Protein AF-A0A270B7F3-F1 (afdb_monomer)

Secondary structure (DSSP, 8-state):
---S--HHHHHHHHHHHHHHHHT-------GGGHHHHHHH-PPPP-

Foldseek 3Di:
DDPDDPPVLVVLVVVLVVCVVVVHADADPDCSCVCCVVPVVHHHDD

Solvent-accessible surface area (backbone atoms only — not comparable to full-atom values): 2960 Å² total; per-residue (Å²): 141,83,90,72,82,56,69,66,61,55,48,52,51,53,53,50,50,53,22,51,78,67,73,45,53,56,78,77,88,60,71,85,51,48,61,41,40,78,73,68,67,38,51,71,52,129

Sequence (46 aa):
MTGCIPIGKAIDTLIATRCIVSGYRPLYSNRDFDPFVVHLGLEAAT

pLDDT: mean 91.1, std 9.71, range [50.28, 97.88]

Organism: NCBI:txid146476

Structure (mmCIF, N/CA/C/O backbone):
data_AF-A0A270B7F3-F1
#
_entry.id   AF-A0A270B7F3-F1
#
loop_
_atom_site.group_PDB
_atom_site.id
_atom_site.type_symbol
_atom_site.label_atom_id
_atom_site.label_alt_id
_atom_site.label_comp_id
_atom_site.label_asym_id
_atom_site.label_entity_id
_atom_site.label_seq_id
_atom_site.pdbx_PDB_ins_code
_atom_site.Cartn_x
_atom_site.Cartn_y
_atom_site.Cartn_z
_atom_site.occupancy
_atom_site.B_iso_or_equiv
_atom_site.auth_seq_id
_atom_site.auth_comp_id
_atom_site.auth_asym_id
_atom_site.auth_atom_id
_atom_site.pdbx_PDB_model_num
ATOM 1 N N . MET A 1 1 ? 18.908 -8.699 -18.763 1.00 50.28 1 MET A N 1
ATOM 2 C CA . MET A 1 1 ? 19.275 -9.018 -17.368 1.00 50.28 1 MET A CA 1
ATOM 3 C C . MET A 1 1 ? 18.175 -8.489 -16.458 1.00 50.28 1 MET A C 1
ATOM 5 O O . MET A 1 1 ? 18.261 -7.343 -16.047 1.00 50.28 1 MET A O 1
ATOM 9 N N . THR A 1 2 ? 17.119 -9.257 -16.188 1.00 56.25 2 THR A N 1
ATOM 10 C CA . THR A 1 2 ? 16.046 -8.784 -15.291 1.00 56.25 2 THR A CA 1
ATOM 11 C C . THR A 1 2 ? 15.538 -9.952 -14.457 1.00 56.25 2 THR A C 1
ATOM 13 O O . THR A 1 2 ? 14.505 -10.535 -14.749 1.00 56.25 2 THR A O 1
ATOM 16 N N . GLY A 1 3 ? 16.339 -10.358 -13.471 1.00 74.06 3 GLY A N 1
ATOM 17 C CA . GLY A 1 3 ? 15.978 -11.398 -12.499 1.00 74.06 3 GLY A CA 1
ATOM 18 C C . GLY A 1 3 ? 15.731 -10.861 -11.087 1.00 74.06 3 GLY A C 1
ATOM 19 O O . GLY A 1 3 ? 15.395 -11.637 -10.204 1.00 74.06 3 GLY A O 1
ATOM 20 N N . CYS A 1 4 ? 15.908 -9.555 -10.856 1.00 74.88 4 CYS A N 1
ATOM 21 C CA . CYS A 1 4 ? 15.781 -8.940 -9.537 1.00 74.88 4 CYS A CA 1
ATOM 22 C C . CYS A 1 4 ? 14.776 -7.785 -9.578 1.00 74.88 4 CYS A C 1
ATOM 24 O O . CYS A 1 4 ? 14.778 -6.982 -10.514 1.00 74.88 4 CYS A O 1
ATOM 26 N N . ILE A 1 5 ? 13.915 -7.719 -8.566 1.00 81.94 5 ILE A N 1
ATOM 27 C CA . ILE A 1 5 ? 12.949 -6.637 -8.383 1.00 81.94 5 ILE A CA 1
ATOM 28 C C . ILE A 1 5 ? 13.705 -5.392 -7.880 1.00 81.94 5 ILE A C 1
ATOM 30 O O . ILE A 1 5 ? 14.505 -5.512 -6.951 1.00 81.94 5 ILE A O 1
ATOM 34 N N . PRO A 1 6 ? 13.473 -4.193 -8.449 1.00 89.50 6 PRO A N 1
ATOM 35 C CA . PRO A 1 6 ? 14.046 -2.958 -7.919 1.00 89.50 6 PRO A CA 1
ATOM 36 C C . PRO A 1 6 ? 13.627 -2.719 -6.463 1.00 89.50 6 PRO A C 1
ATOM 38 O O . PRO A 1 6 ? 12.462 -2.909 -6.121 1.00 89.50 6 PRO A O 1
ATOM 41 N N . ILE A 1 7 ? 14.538 -2.217 -5.624 1.00 91.12 7 ILE A N 1
ATOM 42 C CA . ILE A 1 7 ? 14.270 -1.948 -4.197 1.00 91.12 7 ILE A CA 1
ATOM 43 C C . ILE A 1 7 ? 13.017 -1.076 -3.981 1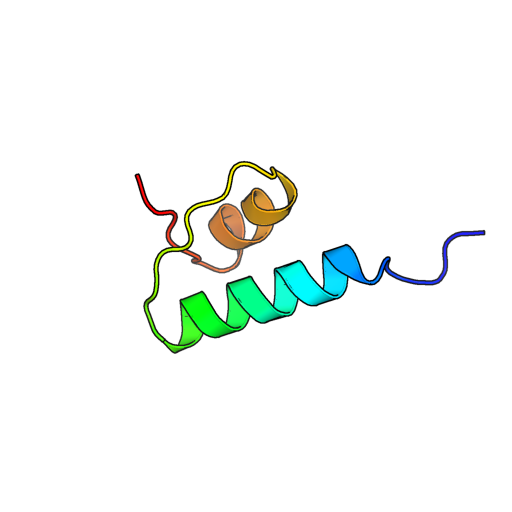.00 91.12 7 ILE A C 1
ATOM 45 O O . ILE A 1 7 ? 12.249 -1.334 -3.062 1.00 91.12 7 ILE A O 1
ATOM 49 N N . GLY A 1 8 ? 12.750 -0.110 -4.869 1.00 90.38 8 GLY A N 1
ATOM 50 C CA . GLY A 1 8 ? 11.554 0.740 -4.803 1.00 90.38 8 GLY A CA 1
ATOM 51 C C . GLY A 1 8 ? 10.246 -0.050 -4.891 1.00 90.38 8 GLY A C 1
ATOM 52 O O . GLY A 1 8 ? 9.354 0.155 -4.081 1.00 90.38 8 GLY A O 1
ATOM 53 N N . LYS A 1 9 ? 10.180 -1.056 -5.772 1.00 88.62 9 LYS A N 1
ATOM 54 C CA . LYS A 1 9 ? 9.000 -1.925 -5.914 1.00 88.62 9 LYS A CA 1
ATOM 55 C C . LYS A 1 9 ? 8.770 -2.790 -4.666 1.00 88.62 9 LYS A C 1
ATOM 57 O O . LYS A 1 9 ? 7.629 -3.083 -4.306 1.00 88.62 9 LYS A O 1
ATOM 62 N N . ALA A 1 10 ? 9.849 -3.198 -3.992 1.00 92.25 10 ALA A N 1
ATOM 63 C CA . ALA A 1 10 ? 9.751 -3.909 -2.718 1.00 92.25 10 ALA A CA 1
ATOM 64 C C . ALA A 1 10 ? 9.217 -2.991 -1.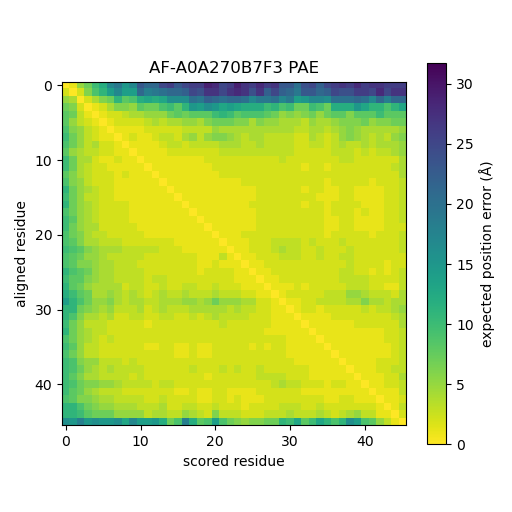603 1.00 92.25 10 ALA A C 1
ATOM 66 O O . ALA A 1 10 ? 8.387 -3.419 -0.800 1.00 92.25 10 ALA A O 1
ATOM 67 N N . ILE A 1 11 ? 9.642 -1.723 -1.589 1.00 94.00 11 ILE A N 1
ATOM 68 C CA . ILE A 1 11 ? 9.142 -0.709 -0.653 1.00 94.00 11 ILE A CA 1
ATOM 69 C C . ILE A 1 11 ? 7.648 -0.437 -0.887 1.00 94.00 11 ILE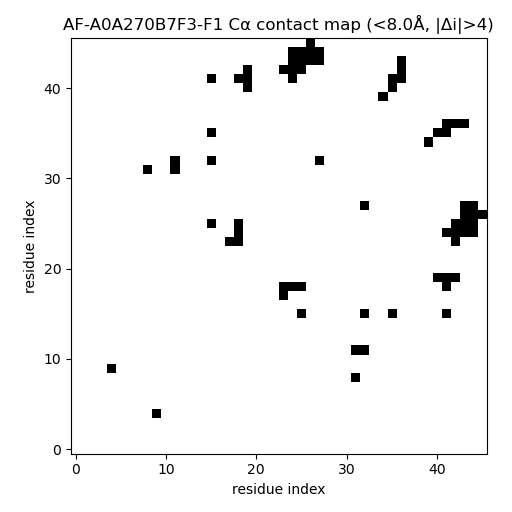 A C 1
ATOM 71 O O . ILE A 1 11 ? 6.888 -0.462 0.081 1.00 94.00 11 ILE A O 1
ATOM 75 N N . ASP A 1 12 ? 7.207 -0.269 -2.138 1.00 94.38 12 ASP A N 1
ATOM 76 C CA . ASP A 1 12 ? 5.788 -0.057 -2.478 1.00 94.38 12 ASP A CA 1
ATOM 77 C C . ASP A 1 12 ? 4.903 -1.192 -1.936 1.00 94.38 12 ASP A C 1
ATOM 79 O O . ASP A 1 12 ? 3.871 -0.951 -1.309 1.00 94.38 12 ASP A O 1
ATOM 83 N N . THR A 1 13 ? 5.366 -2.439 -2.079 1.00 94.00 13 THR A N 1
ATOM 84 C CA . THR A 1 13 ? 4.676 -3.627 -1.550 1.00 94.00 13 THR A CA 1
ATOM 85 C C . THR A 1 13 ? 4.550 -3.584 -0.026 1.00 94.00 13 THR A C 1
ATOM 87 O O . THR A 1 13 ? 3.498 -3.917 0.528 1.00 94.00 13 THR A O 1
ATOM 90 N N . LEU A 1 14 ? 5.607 -3.158 0.671 1.00 95.94 14 LEU A N 1
ATOM 91 C CA . LEU A 1 14 ? 5.630 -3.088 2.132 1.00 95.94 14 LEU A CA 1
ATOM 92 C C . LEU A 1 14 ? 4.700 -1.981 2.654 1.00 95.94 14 LEU A C 1
ATOM 94 O O . LEU A 1 14 ? 3.957 -2.207 3.613 1.00 95.94 14 LEU A O 1
ATOM 98 N N . ILE A 1 15 ? 4.676 -0.824 1.984 1.00 95.44 15 ILE A N 1
ATOM 99 C CA . ILE A 1 15 ? 3.755 0.281 2.291 1.00 95.44 15 ILE A CA 1
ATOM 100 C C . ILE A 1 15 ? 2.305 -0.155 2.064 1.00 95.44 15 ILE A C 1
ATOM 102 O O . ILE A 1 15 ? 1.491 -0.043 2.982 1.00 95.44 15 ILE A O 1
ATOM 106 N N . ALA A 1 16 ? 1.986 -0.710 0.890 1.00 96.31 16 ALA A N 1
ATOM 107 C CA . ALA A 1 16 ? 0.635 -1.167 0.566 1.00 96.31 16 ALA A CA 1
ATOM 108 C C . ALA A 1 16 ? 0.137 -2.215 1.572 1.00 96.31 16 ALA A C 1
ATOM 110 O O . ALA A 1 16 ? -0.973 -2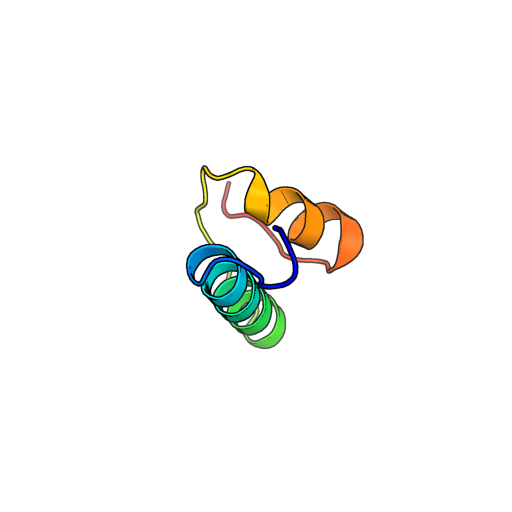.101 2.090 1.00 96.31 16 ALA A O 1
ATOM 111 N N . THR A 1 17 ? 0.988 -3.180 1.931 1.00 96.94 17 THR A N 1
ATOM 112 C CA . THR A 1 17 ? 0.653 -4.208 2.928 1.00 96.94 17 THR A CA 1
ATOM 113 C C . THR A 1 17 ? 0.354 -3.589 4.291 1.00 96.94 17 THR A C 1
ATOM 115 O O . THR A 1 17 ? -0.644 -3.935 4.925 1.00 96.94 17 THR A O 1
ATOM 118 N N . ARG A 1 18 ? 1.184 -2.644 4.756 1.00 97.25 18 ARG A N 1
ATOM 119 C CA . ARG A 1 18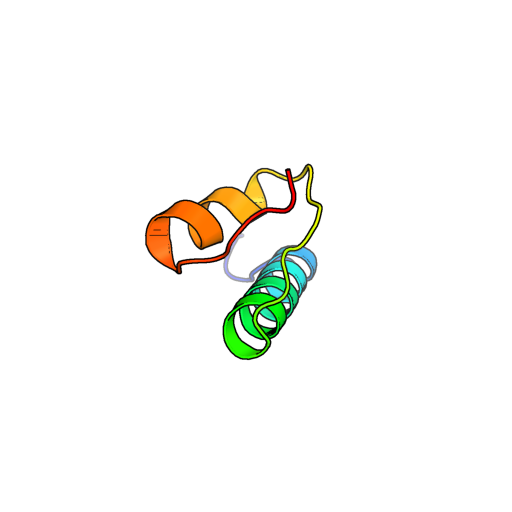 ? 0.954 -1.971 6.041 1.00 97.25 18 ARG A CA 1
ATOM 120 C C . ARG A 1 18 ? -0.357 -1.186 6.042 1.00 97.25 18 ARG A C 1
ATOM 122 O O . ARG A 1 18 ? -1.066 -1.221 7.050 1.00 97.25 18 ARG A O 1
ATOM 129 N N . CYS A 1 19 ? -0.662 -0.507 4.939 1.00 97.00 19 CYS A N 1
ATOM 130 C CA . CYS A 1 19 ? -1.901 0.238 4.747 1.00 97.00 19 CYS A CA 1
ATOM 131 C C . CYS A 1 19 ? -3.129 -0.674 4.788 1.00 97.00 19 CYS A C 1
ATOM 133 O O . CYS A 1 19 ? -4.037 -0.399 5.564 1.00 97.00 19 CYS A O 1
ATOM 135 N N . ILE A 1 20 ? -3.111 -1.796 4.064 1.00 96.69 20 ILE A N 1
ATOM 136 C CA . ILE A 1 20 ? -4.198 -2.788 4.068 1.00 96.69 20 ILE A CA 1
ATOM 137 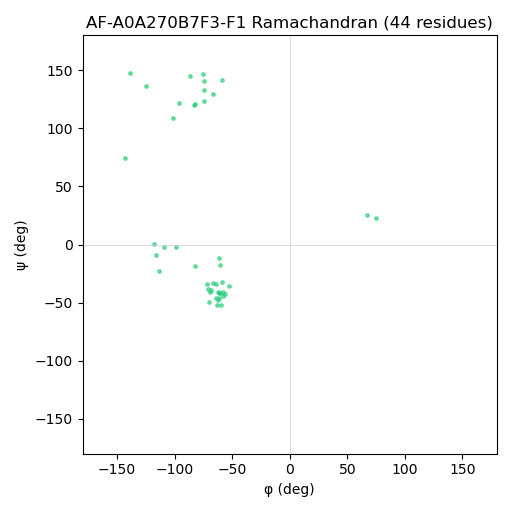C C . ILE A 1 20 ? -4.418 -3.353 5.477 1.00 96.69 20 ILE A C 1
ATOM 139 O O . ILE A 1 20 ? -5.529 -3.310 5.996 1.00 96.69 20 ILE A O 1
ATOM 143 N N . VAL A 1 21 ? -3.354 -3.833 6.132 1.00 97.88 21 VAL A N 1
ATOM 144 C CA . VAL A 1 21 ? -3.452 -4.461 7.464 1.00 97.88 21 VAL A CA 1
ATOM 145 C C . VAL A 1 21 ? -3.934 -3.477 8.535 1.00 97.88 21 VAL A C 1
ATOM 147 O O . VAL A 1 21 ? -4.632 -3.874 9.463 1.00 97.88 21 VAL A O 1
ATOM 150 N N . SER A 1 22 ? -3.557 -2.201 8.427 1.00 97.50 22 SER A N 1
ATOM 151 C CA . SER A 1 22 ? -3.874 -1.184 9.442 1.00 97.50 22 SER A CA 1
ATOM 152 C C . SER A 1 22 ? -5.088 -0.317 9.087 1.00 97.50 22 SER A C 1
ATOM 154 O O . SER A 1 22 ? -5.436 0.563 9.870 1.00 97.50 22 SER A O 1
ATOM 156 N N . GLY A 1 23 ? -5.701 -0.513 7.915 1.00 95.75 23 GLY A N 1
ATOM 157 C CA . GLY A 1 23 ? -6.793 0.330 7.416 1.00 95.75 23 GLY A CA 1
ATOM 158 C C . GLY A 1 23 ? -6.383 1.772 7.080 1.00 95.75 23 GLY A C 1
ATOM 159 O O . GLY A 1 23 ? -7.215 2.674 7.148 1.00 95.75 23 GLY A O 1
ATOM 160 N N . TYR A 1 24 ? -5.109 2.021 6.753 1.00 96.50 24 TYR A N 1
ATOM 161 C CA . TYR A 1 24 ? -4.656 3.349 6.322 1.00 96.50 24 TYR A CA 1
ATOM 162 C C . TYR A 1 24 ? -4.844 3.542 4.823 1.00 96.50 24 TYR A C 1
ATOM 164 O O . TYR A 1 24 ? -4.591 2.634 4.035 1.00 96.50 24 TYR A O 1
ATOM 172 N N . ARG A 1 25 ? -5.178 4.774 4.435 1.00 96.50 25 ARG A N 1
ATOM 173 C CA . ARG A 1 25 ? -5.271 5.192 3.036 1.00 96.50 25 ARG A CA 1
ATOM 174 C C . ARG A 1 25 ? -4.019 5.973 2.641 1.00 96.50 25 ARG A C 1
ATOM 176 O O . ARG A 1 25 ? -3.845 7.086 3.143 1.00 96.50 25 ARG A O 1
ATOM 183 N N . PRO A 1 26 ? -3.112 5.424 1.813 1.00 93.44 26 PRO A N 1
ATOM 184 C CA . PRO A 1 26 ? -1.948 6.170 1.370 1.00 93.44 26 PRO A CA 1
ATOM 185 C C . PRO A 1 26 ? -2.350 7.208 0.320 1.00 93.44 26 PRO A C 1
ATOM 187 O O . PRO A 1 26 ? -3.156 6.936 -0.572 1.00 93.44 26 PRO A O 1
ATOM 190 N N . LEU A 1 27 ? -1.737 8.387 0.404 1.00 95.25 27 LEU A N 1
ATOM 191 C CA . LEU A 1 27 ? -1.697 9.327 -0.708 1.00 95.25 27 LEU A CA 1
ATOM 192 C C . LEU A 1 27 ? -0.550 8.909 -1.627 1.00 95.25 27 LEU A C 1
ATOM 194 O O . LEU A 1 27 ? 0.606 8.880 -1.201 1.00 95.25 27 LEU A O 1
ATOM 198 N N . TYR A 1 28 ? -0.8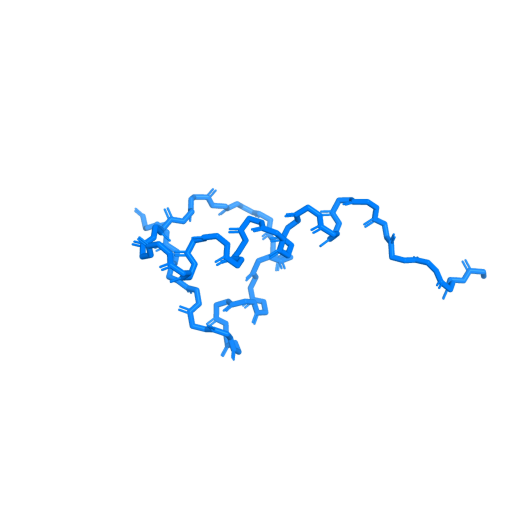61 8.592 -2.877 1.00 92.06 28 TYR A N 1
ATOM 199 C CA . TYR A 1 28 ? 0.144 8.211 -3.858 1.00 92.06 28 TYR A CA 1
ATOM 200 C C . TYR A 1 28 ? -0.158 8.855 -5.212 1.00 92.06 28 TYR A C 1
ATOM 202 O O . TYR A 1 28 ? -1.308 9.056 -5.586 1.00 92.06 28 TYR A O 1
ATOM 210 N N . SER A 1 29 ? 0.896 9.170 -5.959 1.00 91.31 29 SER A N 1
ATOM 211 C CA . SER A 1 29 ? 0.820 9.613 -7.360 1.00 91.31 29 SER A CA 1
ATOM 212 C C . SER A 1 29 ? 1.493 8.627 -8.318 1.00 91.31 29 SER A C 1
ATOM 214 O O . SER A 1 29 ? 1.379 8.756 -9.537 1.00 91.31 29 SER A O 1
ATOM 216 N N . ASN A 1 30 ? 2.198 7.629 -7.775 1.00 88.06 30 ASN A N 1
ATOM 217 C CA . ASN A 1 30 ? 2.841 6.587 -8.555 1.00 88.06 30 ASN A CA 1
ATOM 218 C C . ASN A 1 30 ? 1.831 5.491 -8.930 1.00 88.06 30 ASN A C 1
ATOM 220 O O . ASN A 1 30 ? 1.301 4.814 -8.053 1.00 88.06 30 ASN A O 1
ATOM 224 N N . ARG A 1 31 ? 1.642 5.259 -10.234 1.00 91.12 31 ARG A N 1
ATOM 225 C CA . ARG A 1 31 ? 0.775 4.196 -10.781 1.00 91.12 31 ARG A CA 1
ATOM 226 C C . ARG A 1 31 ? 1.205 2.780 -10.396 1.00 91.12 31 ARG A C 1
ATOM 228 O O . ARG A 1 31 ? 0.434 1.843 -10.560 1.00 91.12 31 ARG A O 1
ATOM 235 N N . ASP A 1 32 ? 2.403 2.608 -9.840 1.00 90.12 32 ASP A N 1
ATOM 236 C CA . ASP A 1 32 ? 2.823 1.332 -9.254 1.00 90.12 32 ASP A CA 1
ATOM 237 C C . ASP A 1 32 ? 1.925 0.874 -8.094 1.00 90.12 32 ASP A C 1
ATOM 239 O O . ASP A 1 32 ? 1.919 -0.313 -7.776 1.00 90.12 32 ASP A O 1
ATOM 243 N N . PHE A 1 33 ? 1.135 1.777 -7.503 1.00 93.88 33 PHE A N 1
ATOM 244 C CA . PHE A 1 33 ? 0.145 1.440 -6.482 1.00 93.88 33 PHE A CA 1
ATOM 245 C C . PHE A 1 33 ? -1.188 0.916 -7.049 1.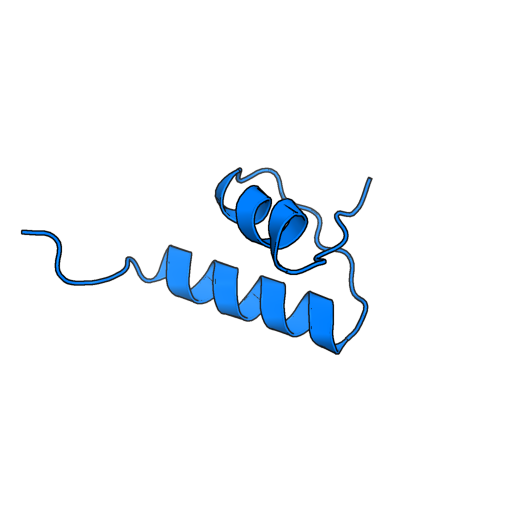00 93.88 33 PHE A C 1
ATOM 247 O O . PHE A 1 33 ? -1.926 0.238 -6.331 1.00 93.88 33 PHE A O 1
ATOM 254 N N . ASP A 1 34 ? -1.486 1.152 -8.331 1.00 95.31 34 ASP A N 1
ATOM 255 C CA . ASP A 1 34 ? -2.769 0.778 -8.944 1.00 95.31 34 ASP A CA 1
ATOM 256 C C . ASP A 1 34 ? -3.068 -0.731 -8.853 1.00 95.31 34 ASP A C 1
ATOM 258 O O . ASP A 1 34 ? -4.196 -1.086 -8.504 1.00 95.31 34 ASP A O 1
ATOM 262 N N . PRO A 1 35 ? -2.102 -1.654 -9.062 1.00 95.62 35 PRO A N 1
ATOM 263 C CA . PRO A 1 35 ? -2.352 -3.083 -8.880 1.00 95.62 35 PRO A CA 1
ATOM 264 C C . PRO A 1 35 ? -2.801 -3.447 -7.458 1.00 95.62 35 PRO A C 1
ATOM 266 O O . PRO A 1 35 ? -3.600 -4.366 -7.288 1.00 95.62 35 PRO A O 1
ATOM 269 N N . PHE A 1 36 ? -2.329 -2.729 -6.433 1.00 96.12 36 PHE A N 1
ATOM 270 C CA . PHE A 1 36 ? -2.737 -2.969 -5.046 1.00 96.12 36 PHE A CA 1
ATOM 271 C C . PHE A 1 36 ? -4.174 -2.505 -4.793 1.00 96.12 36 PHE A C 1
ATOM 273 O O . PHE A 1 36 ? -4.902 -3.153 -4.041 1.00 96.12 36 PHE A O 1
ATOM 280 N N . VAL A 1 37 ? -4.608 -1.431 -5.456 1.00 95.75 37 VAL A N 1
ATOM 281 C CA . VAL A 1 37 ? -6.001 -0.965 -5.406 1.00 95.75 37 VAL A CA 1
ATOM 282 C C . VAL A 1 37 ? -6.921 -1.939 -6.141 1.00 95.75 37 VAL A C 1
ATOM 284 O O . VAL A 1 37 ? -7.922 -2.385 -5.587 1.00 95.75 37 VAL A O 1
ATOM 287 N N . VAL A 1 38 ? -6.558 -2.324 -7.369 1.00 96.75 38 VAL A N 1
ATOM 288 C CA . VAL A 1 38 ? -7.406 -3.156 -8.240 1.00 96.75 38 VAL A CA 1
ATOM 289 C C . VAL A 1 38 ? -7.513 -4.601 -7.744 1.00 96.75 38 VAL A C 1
ATOM 291 O O . VAL A 1 38 ? -8.579 -5.204 -7.859 1.00 96.75 38 VAL 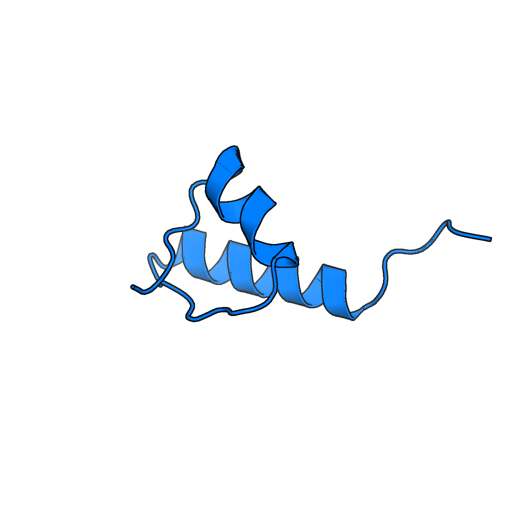A O 1
ATOM 294 N N . HIS A 1 39 ? -6.429 -5.176 -7.214 1.00 96.62 39 HIS A N 1
ATOM 295 C CA . HIS A 1 39 ? -6.368 -6.613 -6.921 1.00 96.62 39 HIS A CA 1
ATOM 296 C C . HIS A 1 39 ? -6.280 -6.963 -5.435 1.00 96.62 39 HIS A C 1
ATOM 298 O O . HIS A 1 39 ? -6.623 -8.086 -5.072 1.00 96.62 39 HIS A O 1
ATOM 304 N N . LEU A 1 40 ? -5.804 -6.049 -4.581 1.00 95.81 40 LEU A N 1
ATOM 305 C CA . LEU A 1 40 ? -5.476 -6.355 -3.179 1.00 95.81 40 LEU A CA 1
ATOM 306 C C . LEU A 1 40 ? -6.311 -5.564 -2.162 1.00 95.81 40 LEU A C 1
ATOM 308 O O . LEU A 1 40 ? -6.137 -5.759 -0.961 1.00 95.81 40 LEU A O 1
ATOM 312 N N . GLY A 1 41 ? -7.230 -4.710 -2.621 1.00 94.12 41 GLY A N 1
ATOM 313 C CA . GLY A 1 41 ? -8.151 -3.972 -1.753 1.00 94.12 41 GLY A CA 1
ATOM 314 C C . GLY A 1 41 ? -7.510 -2.803 -1.004 1.00 94.12 41 GLY A C 1
ATOM 315 O O . GLY A 1 41 ? -8.019 -2.396 0.037 1.00 94.12 41 GLY A O 1
ATOM 316 N N . LEU A 1 42 ? -6.392 -2.263 -1.499 1.00 96.56 42 LEU A N 1
ATOM 317 C CA . LEU A 1 42 ? -5.840 -1.018 -0.971 1.00 96.56 42 LEU A CA 1
ATOM 318 C C . LEU A 1 42 ? -6.789 0.152 -1.277 1.00 96.56 42 LEU A C 1
ATOM 320 O O . LEU A 1 42 ? -7.167 0.363 -2.426 1.00 96.56 42 LEU A O 1
ATOM 324 N N . GLU A 1 43 ? -7.124 0.957 -0.271 1.00 96.31 43 GLU A N 1
ATOM 325 C CA . GLU A 1 43 ? -7.939 2.162 -0.450 1.00 96.31 43 GLU A CA 1
ATOM 326 C C . GLU A 1 43 ? -7.051 3.405 -0.592 1.00 96.31 43 GLU A C 1
ATOM 328 O O . GLU A 1 43 ? -6.282 3.721 0.312 1.00 96.31 43 GLU A O 1
ATOM 333 N N . ALA A 1 44 ? -7.163 4.137 -1.701 1.00 93.25 44 ALA A N 1
ATOM 334 C CA . ALA A 1 44 ? -6.427 5.385 -1.904 1.00 93.25 44 ALA A CA 1
ATOM 335 C C . ALA A 1 44 ? -7.034 6.544 -1.094 1.00 93.25 44 ALA A C 1
ATOM 337 O O . ALA A 1 44 ? -8.253 6.626 -0.913 1.00 93.25 44 ALA A O 1
ATOM 338 N N . ALA A 1 45 ? -6.189 7.465 -0.627 1.00 92.00 45 ALA A N 1
ATOM 339 C CA . ALA A 1 45 ? -6.663 8.751 -0.122 1.00 92.00 45 ALA A CA 1
ATOM 340 C C . ALA A 1 45 ? -7.086 9.634 -1.311 1.00 92.00 45 ALA A C 1
ATOM 342 O O . ALA A 1 45 ? -6.290 9.844 -2.224 1.00 92.00 45 ALA A O 1
ATOM 343 N N . THR A 1 46 ? -8.339 10.097 -1.304 1.00 79.94 46 THR A N 1
ATOM 344 C CA . THR A 1 46 ? -8.921 11.008 -2.308 1.00 79.94 46 THR A CA 1
ATOM 345 C C . THR A 1 46 ? -8.552 12.456 -2.051 1.00 79.94 46 THR A C 1
ATOM 347 O O . THR A 1 46 ? -8.629 12.844 -0.861 1.00 79.94 46 THR A O 1
#

Mean predicted aligned error: 4.09 Å

Radius of gyration: 11.16 Å; Cα contacts (8 Å, |Δi|>4): 36; chains: 1; bounding box: 28×22×27 Å